Protein AF-A0A9E2YZD7-F1 (afdb_monomer)

Structure (mmCIF, N/CA/C/O backbone):
data_AF-A0A9E2YZD7-F1
#
_entry.id   AF-A0A9E2YZD7-F1
#
loop_
_atom_site.group_PDB
_atom_site.id
_atom_site.type_symbol
_atom_site.label_atom_id
_atom_site.label_alt_id
_atom_site.label_comp_id
_atom_site.label_asym_id
_atom_site.label_entity_id
_atom_site.label_seq_id
_atom_site.pdbx_PDB_ins_code
_atom_site.Cartn_x
_atom_site.Cartn_y
_atom_site.Cartn_z
_atom_site.occupancy
_atom_site.B_iso_or_equiv
_atom_site.auth_seq_id
_atom_site.auth_comp_id
_atom_site.auth_asym_id
_atom_site.auth_atom_id
_atom_site.pdbx_PDB_model_num
ATOM 1 N N . MET A 1 1 ? 4.290 5.533 -16.734 1.00 55.16 1 MET A N 1
ATOM 2 C CA . MET A 1 1 ? 3.050 5.555 -15.934 1.00 55.16 1 MET A CA 1
ATOM 3 C C . MET A 1 1 ? 3.359 4.832 -14.642 1.00 55.16 1 MET A C 1
ATOM 5 O O . MET A 1 1 ? 3.800 3.693 -14.712 1.00 55.16 1 MET A O 1
ATOM 9 N N . SER A 1 2 ? 3.274 5.520 -13.507 1.00 66.62 2 SER A N 1
ATOM 10 C CA . SER A 1 2 ? 3.480 4.897 -12.198 1.00 66.62 2 SER A CA 1
ATOM 11 C C . SER A 1 2 ? 2.150 4.306 -11.754 1.00 66.62 2 SER A C 1
ATOM 13 O O . SER A 1 2 ? 1.196 5.056 -11.561 1.00 66.62 2 SER A O 1
ATOM 15 N N . ASP A 1 3 ? 2.075 2.982 -11.643 1.0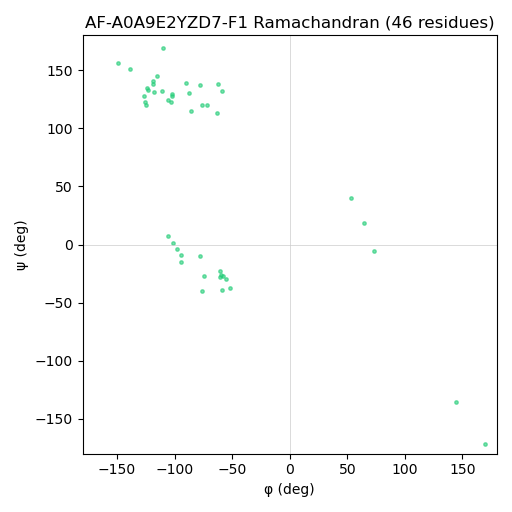0 81.62 3 ASP A N 1
ATOM 16 C CA . ASP A 1 3 ? 0.902 2.323 -11.074 1.00 81.62 3 ASP A CA 1
ATOM 17 C C . ASP A 1 3 ? 0.948 2.478 -9.553 1.00 81.62 3 ASP A C 1
ATOM 19 O O . ASP A 1 3 ? 1.904 2.039 -8.902 1.00 81.62 3 ASP A O 1
ATOM 23 N N . SER A 1 4 ? -0.082 3.113 -9.001 1.00 88.38 4 SER A N 1
ATOM 24 C CA . SER A 1 4 ? -0.249 3.314 -7.565 1.00 88.38 4 SER A CA 1
ATOM 25 C C . SER A 1 4 ? -1.590 2.745 -7.124 1.00 88.38 4 SER A C 1
ATOM 27 O O . SER A 1 4 ? -2.612 2.993 -7.763 1.00 88.38 4 SER A O 1
ATOM 29 N N . TYR A 1 5 ? -1.587 2.006 -6.021 1.00 89.88 5 TYR A N 1
ATOM 30 C CA . TYR A 1 5 ? -2.758 1.315 -5.489 1.00 89.88 5 TYR A CA 1
ATOM 31 C C . TYR A 1 5 ? -3.010 1.773 -4.059 1.00 89.88 5 TYR A C 1
ATOM 33 O O . TYR A 1 5 ? -2.083 1.808 -3.254 1.00 89.88 5 TYR A O 1
ATOM 41 N N . ILE A 1 6 ? -4.254 2.103 -3.728 1.00 90.81 6 ILE A N 1
ATOM 42 C CA . ILE A 1 6 ? -4.651 2.354 -2.340 1.00 90.81 6 ILE A CA 1
ATOM 43 C C . ILE A 1 6 ? -5.042 1.013 -1.725 1.00 90.81 6 ILE A C 1
ATOM 45 O O . ILE A 1 6 ? -5.806 0.256 -2.322 1.00 90.81 6 ILE A O 1
ATOM 49 N N . ILE A 1 7 ? -4.500 0.721 -0.547 1.00 89.94 7 ILE A N 1
ATOM 50 C CA . ILE A 1 7 ? -4.866 -0.450 0.244 1.00 89.94 7 ILE A CA 1
ATOM 51 C C . ILE A 1 7 ? -5.772 0.019 1.375 1.00 89.94 7 ILE A C 1
ATOM 53 O O . ILE A 1 7 ? -5.388 0.872 2.181 1.00 89.94 7 ILE A O 1
ATOM 57 N N . GLU A 1 8 ? -6.970 -0.550 1.435 1.00 91.38 8 GLU A N 1
ATOM 58 C CA . GLU A 1 8 ? -7.971 -0.260 2.457 1.00 91.38 8 GLU A CA 1
ATOM 59 C C . GLU A 1 8 ? -8.270 -1.521 3.263 1.00 91.38 8 GLU A C 1
ATOM 61 O O . GLU A 1 8 ? -8.531 -2.586 2.706 1.00 91.38 8 GLU A O 1
ATOM 66 N N . VAL A 1 9 ? -8.250 -1.391 4.587 1.00 88.31 9 VAL A N 1
ATOM 67 C CA . VAL A 1 9 ? -8.566 -2.467 5.527 1.00 88.31 9 VAL A CA 1
ATOM 68 C C . VAL A 1 9 ? -9.637 -1.956 6.477 1.00 88.31 9 VAL A C 1
ATOM 70 O O . VAL A 1 9 ? -9.489 -0.894 7.076 1.00 88.31 9 VAL A O 1
ATOM 73 N N . SER A 1 10 ? -10.734 -2.702 6.615 1.00 86.12 10 SER A N 1
ATOM 74 C CA . SER A 1 10 ? -11.846 -2.355 7.516 1.00 86.12 10 SER A CA 1
ATOM 75 C C . SER A 1 10 ? -12.398 -0.933 7.311 1.00 86.12 10 SER A C 1
ATOM 77 O O . SER A 1 10 ? -12.734 -0.250 8.275 1.00 86.12 10 SER A O 1
ATOM 79 N N . SER A 1 11 ? -12.518 -0.485 6.055 1.00 85.62 11 SER A N 1
ATOM 80 C CA . SER A 1 11 ? -12.953 0.879 5.680 1.00 85.62 11 SER A CA 1
ATOM 81 C C . SER A 1 11 ? -12.010 2.006 6.123 1.00 85.62 11 SER A C 1
ATOM 83 O O . SER A 1 11 ? -12.413 3.166 6.189 1.00 85.62 11 SER A O 1
ATOM 85 N N . GLN A 1 12 ? -10.754 1.685 6.437 1.00 86.75 12 GLN A N 1
ATOM 86 C CA . GLN A 1 12 ? -9.703 2.661 6.705 1.00 86.75 12 GLN A CA 1
ATOM 87 C C . GLN A 1 12 ? -8.573 2.494 5.693 1.00 86.75 12 GLN A C 1
ATOM 89 O O . GLN A 1 12 ? -8.182 1.373 5.363 1.00 86.75 12 GLN A O 1
ATOM 94 N N . ALA A 1 13 ? -8.007 3.610 5.234 1.00 88.25 13 ALA A N 1
ATOM 95 C CA . ALA A 1 13 ? -6.805 3.576 4.415 1.00 88.25 13 ALA A CA 1
ATOM 96 C C . ALA A 1 13 ? -5.648 2.989 5.239 1.00 88.25 13 ALA A C 1
ATOM 9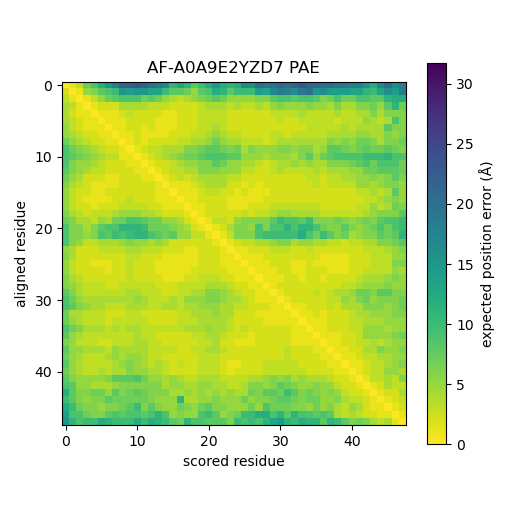8 O O . ALA A 1 13 ? -5.185 3.591 6.214 1.00 88.25 13 ALA A O 1
ATOM 99 N N . ALA A 1 14 ? -5.186 1.804 4.846 1.00 91.12 14 ALA A N 1
ATOM 100 C CA . ALA A 1 14 ? -4.010 1.174 5.426 1.00 91.12 14 ALA A CA 1
ATOM 101 C C . ALA A 1 14 ? -2.738 1.841 4.895 1.00 91.12 14 ALA A C 1
ATOM 103 O O . ALA A 1 14 ? -1.797 2.098 5.650 1.00 91.12 14 ALA A O 1
ATOM 104 N N . GLY A 1 15 ? -2.730 2.170 3.602 1.00 93.81 15 GLY A N 1
ATOM 105 C CA . GLY A 1 15 ? -1.593 2.793 2.943 1.00 93.81 15 GLY A CA 1
ATOM 106 C C . GLY A 1 15 ? -1.719 2.854 1.426 1.00 93.81 15 GLY A C 1
ATOM 107 O O . GLY A 1 15 ? -2.759 2.533 0.851 1.00 93.81 15 GLY A O 1
ATOM 108 N N . ILE A 1 16 ? -0.630 3.257 0.780 1.00 94.06 16 ILE A N 1
ATOM 109 C CA . ILE A 1 16 ? -0.479 3.276 -0.675 1.00 94.06 16 ILE A CA 1
ATOM 110 C C . ILE A 1 16 ? 0.667 2.355 -1.087 1.00 94.06 16 ILE A C 1
ATOM 112 O O . ILE A 1 16 ? 1.728 2.333 -0.467 1.00 94.06 16 ILE A O 1
ATOM 116 N N . VAL A 1 17 ? 0.460 1.600 -2.156 1.00 93.31 17 VAL A N 1
ATOM 117 C CA . VAL A 1 17 ? 1.482 0.788 -2.805 1.00 93.31 17 VAL A CA 1
ATOM 118 C C . VAL A 1 17 ? 1.888 1.470 -4.098 1.00 93.31 17 VAL A C 1
ATOM 120 O O . VAL A 1 17 ? 1.046 1.716 -4.958 1.00 93.31 17 VAL A O 1
ATOM 123 N N . VAL A 1 18 ? 3.179 1.742 -4.255 1.00 91.50 18 VAL A N 1
ATOM 124 C CA . VAL A 1 18 ? 3.742 2.352 -5.463 1.00 91.50 18 VAL A CA 1
ATOM 125 C C . VAL A 1 18 ? 4.604 1.328 -6.187 1.00 91.50 18 VAL A C 1
ATOM 127 O O . VAL A 1 18 ? 5.443 0.663 -5.570 1.00 91.50 18 VAL A O 1
ATOM 130 N N . ARG A 1 19 ? 4.407 1.198 -7.501 1.00 87.69 19 ARG A N 1
ATOM 131 C CA . ARG A 1 19 ? 5.280 0.392 -8.356 1.00 87.69 19 ARG A CA 1
ATOM 132 C C . ARG A 1 19 ? 6.634 1.085 -8.537 1.00 87.69 19 ARG A C 1
ATOM 134 O O . ARG A 1 19 ? 6.704 2.189 -9.069 1.00 87.69 19 ARG A O 1
ATOM 141 N N . ASP A 1 20 ? 7.695 0.409 -8.119 1.00 82.19 20 ASP A N 1
ATOM 142 C CA . ASP A 1 20 ? 9.097 0.796 -8.278 1.00 82.19 20 ASP A CA 1
ATOM 143 C C . ASP A 1 20 ? 9.804 -0.130 -9.290 1.00 82.19 20 ASP A C 1
ATOM 145 O O . ASP A 1 20 ? 9.274 -1.178 -9.670 1.00 82.19 20 ASP A O 1
ATO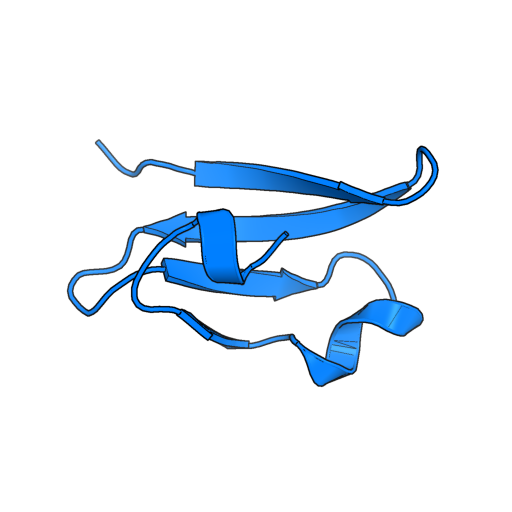M 149 N N . ALA A 1 21 ? 11.020 0.221 -9.722 1.00 81.31 21 ALA A N 1
ATOM 150 C CA . ALA A 1 21 ? 11.840 -0.623 -10.596 1.00 81.31 21 ALA A CA 1
ATOM 151 C C . ALA A 1 21 ? 12.083 -2.030 -10.017 1.00 81.31 21 ALA A C 1
ATOM 153 O O . ALA A 1 21 ? 12.217 -2.992 -10.773 1.00 81.31 21 ALA A O 1
ATOM 154 N N . SER A 1 22 ? 12.104 -2.157 -8.686 1.00 80.62 22 SER A N 1
ATOM 155 C CA . SER A 1 22 ? 12.395 -3.420 -7.994 1.00 80.62 22 SER A CA 1
ATOM 156 C C . SER A 1 22 ? 11.151 -4.196 -7.534 1.00 80.62 22 SER A C 1
ATOM 158 O O . SER A 1 22 ? 11.291 -5.289 -6.983 1.00 80.62 22 SER A O 1
ATOM 160 N N . GLY A 1 23 ? 9.937 -3.659 -7.719 1.00 88.50 23 GLY A N 1
ATOM 161 C CA . GLY A 1 23 ? 8.698 -4.285 -7.243 1.00 88.50 23 GLY A CA 1
ATOM 162 C C . GLY A 1 23 ? 7.654 -3.274 -6.779 1.00 88.50 23 GLY A C 1
ATOM 163 O O . GLY A 1 23 ? 7.407 -2.277 -7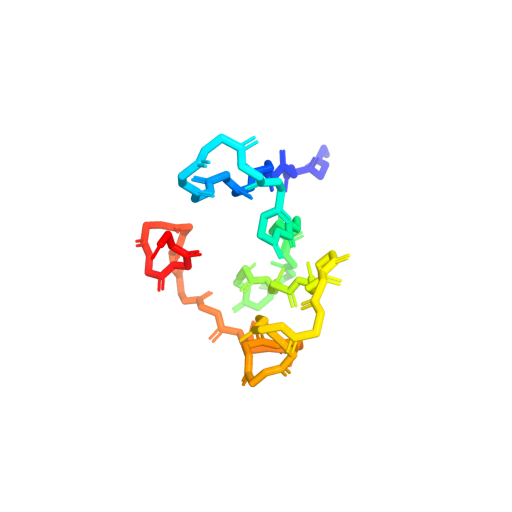.445 1.00 88.50 23 GLY A O 1
ATOM 164 N N . TYR A 1 24 ? 7.022 -3.539 -5.640 1.00 90.38 24 TYR A N 1
ATOM 165 C CA . TYR A 1 24 ? 5.951 -2.718 -5.081 1.00 90.38 24 TYR A CA 1
ATOM 166 C C . TYR A 1 24 ? 6.299 -2.310 -3.656 1.00 90.38 24 TYR A C 1
ATOM 168 O O . TYR A 1 24 ? 6.488 -3.173 -2.802 1.00 90.38 24 TYR A O 1
ATOM 176 N N . ARG A 1 25 ? 6.400 -1.009 -3.386 1.00 92.50 25 ARG A N 1
ATOM 177 C CA . ARG A 1 25 ? 6.698 -0.498 -2.044 1.00 92.50 25 ARG A CA 1
ATOM 178 C C . ARG A 1 25 ? 5.429 0.013 -1.379 1.00 92.50 25 ARG A C 1
ATOM 180 O O . ARG A 1 25 ? 4.707 0.804 -1.979 1.00 92.50 25 ARG A O 1
ATOM 187 N N . PHE A 1 26 ? 5.189 -0.430 -0.151 1.00 93.69 26 PHE A N 1
ATOM 188 C CA . PHE A 1 26 ? 4.074 0.027 0.674 1.00 93.69 26 PHE A CA 1
ATOM 189 C C . PHE A 1 26 ? 4.475 1.237 1.525 1.00 93.69 26 PHE A C 1
ATOM 191 O O . PHE A 1 26 ? 5.568 1.259 2.089 1.00 93.69 26 PHE A O 1
ATOM 198 N N . PHE A 1 27 ? 3.578 2.212 1.643 1.00 93.56 27 PHE A N 1
ATOM 199 C CA . PHE A 1 27 ? 3.691 3.366 2.531 1.00 93.56 27 PHE A CA 1
ATOM 200 C C . PHE A 1 27 ? 2.442 3.439 3.400 1.00 93.56 27 PHE A C 1
ATOM 202 O O . PHE A 1 27 ? 1.326 3.499 2.882 1.00 93.56 27 PHE A O 1
ATOM 209 N N . ALA A 1 28 ? 2.624 3.413 4.713 1.00 94.62 28 ALA A N 1
ATOM 210 C CA . ALA A 1 28 ? 1.536 3.332 5.668 1.00 94.62 28 ALA A CA 1
ATOM 211 C C . ALA A 1 28 ? 0.841 4.688 5.849 1.00 94.62 28 ALA A C 1
ATOM 213 O O . ALA A 1 28 ? 1.486 5.722 6.001 1.00 94.62 28 ALA A O 1
ATOM 214 N N . ALA A 1 29 ? -0.490 4.672 5.902 1.00 93.25 29 ALA A N 1
ATOM 215 C CA . ALA A 1 29 ? -1.301 5.861 6.167 1.00 93.25 29 ALA A CA 1
ATOM 216 C C . ALA A 1 29 ? -1.666 6.019 7.654 1.00 93.25 29 ALA A C 1
ATOM 218 O O . ALA A 1 29 ? -2.100 7.091 8.073 1.00 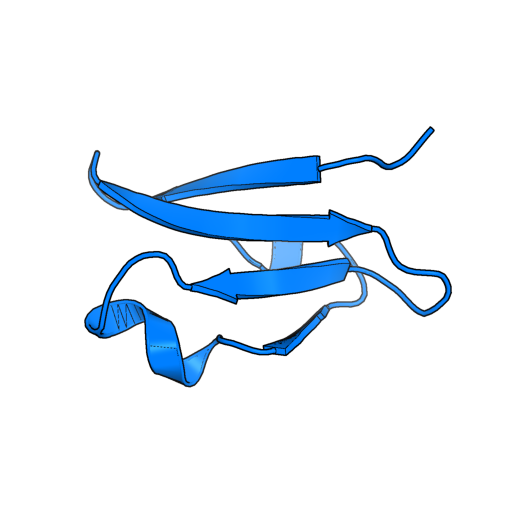93.25 29 ALA A O 1
ATOM 219 N N . SER A 1 30 ? -1.503 4.971 8.469 1.00 89.75 30 SER A N 1
ATOM 220 C CA . SER A 1 30 ? -1.786 5.030 9.906 1.00 89.75 30 SER A CA 1
ATOM 221 C C . SER A 1 30 ? -0.897 4.101 10.737 1.00 89.75 30 SER A C 1
ATOM 223 O O . SER A 1 30 ? -0.365 3.100 10.250 1.00 89.75 30 SER A O 1
ATOM 225 N N . GLN A 1 31 ? -0.747 4.447 12.020 1.00 91.19 31 GLN A N 1
ATOM 226 C CA . GLN A 1 31 ? 0.164 3.805 12.975 1.00 91.19 31 GLN A CA 1
ATOM 227 C C . GLN A 1 31 ? 0.048 2.268 13.069 1.00 91.19 31 GLN A C 1
ATOM 229 O O . GLN A 1 31 ? 1.092 1.620 13.167 1.00 91.19 31 GLN A O 1
ATOM 234 N N . PRO A 1 32 ? -1.151 1.647 12.979 1.00 89.81 32 PRO A N 1
ATOM 235 C CA . PRO A 1 32 ? -1.277 0.186 12.970 1.00 89.81 32 PRO A CA 1
ATOM 236 C C . PRO A 1 32 ? -0.504 -0.500 11.833 1.00 89.81 32 PRO A C 1
ATOM 238 O O . PRO A 1 32 ? -0.071 -1.643 11.986 1.00 89.81 32 PRO A O 1
ATOM 241 N N . PHE A 1 33 ? -0.285 0.198 10.715 1.00 90.50 33 PHE A N 1
ATOM 242 C CA . PHE A 1 33 ? 0.358 -0.343 9.516 1.00 90.50 33 PHE A CA 1
ATOM 243 C C . PHE A 1 33 ? 1.828 0.061 9.374 1.00 90.50 33 PHE A C 1
ATOM 245 O O . PHE A 1 33 ? 2.484 -0.372 8.431 1.00 90.50 33 PHE A O 1
ATOM 252 N N . TYR A 1 34 ? 2.398 0.817 10.322 1.00 92.31 34 TYR A N 1
ATOM 253 C CA . TYR A 1 34 ? 3.797 1.270 10.249 1.00 92.31 34 TYR A CA 1
ATOM 254 C C . TYR A 1 34 ? 4.808 0.117 10.213 1.00 92.31 34 TYR A C 1
ATOM 256 O O . TYR A 1 34 ? 5.897 0.266 9.673 1.00 92.31 34 TYR A O 1
ATOM 264 N N . ARG A 1 35 ? 4.443 -1.075 10.706 1.00 90.25 35 ARG A N 1
ATOM 265 C CA . ARG A 1 35 ? 5.268 -2.289 10.552 1.00 90.25 35 ARG A CA 1
ATOM 266 C C . ARG A 1 35 ? 5.494 -2.674 9.081 1.00 90.25 35 ARG A C 1
ATOM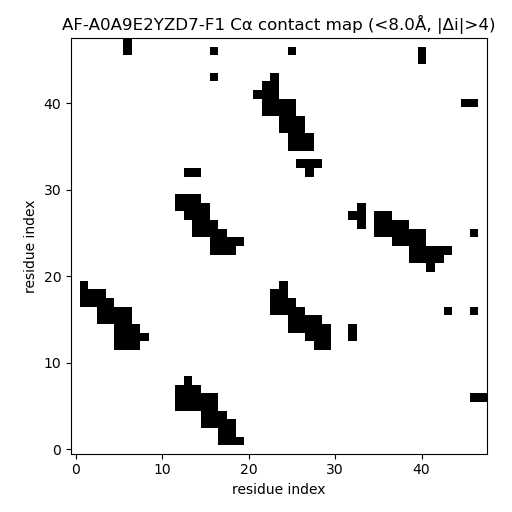 268 O O . ARG A 1 35 ? 6.474 -3.349 8.770 1.00 90.25 35 ARG A O 1
ATOM 275 N N . LEU A 1 36 ? 4.565 -2.318 8.200 1.00 89.75 36 LEU A N 1
ATOM 276 C CA . LEU A 1 36 ? 4.628 -2.611 6.770 1.00 89.75 36 LEU A CA 1
ATOM 277 C C . LEU A 1 36 ? 5.238 -1.458 5.966 1.00 89.75 36 LEU A C 1
ATOM 279 O O . LEU A 1 36 ? 5.526 -1.648 4.786 1.00 89.75 36 LEU A O 1
ATOM 283 N N . ASP A 1 37 ? 5.456 -0.298 6.589 1.00 92.12 37 ASP A N 1
ATOM 284 C CA . ASP A 1 37 ? 5.992 0.884 5.921 1.00 92.12 37 ASP A CA 1
ATOM 285 C C . ASP A 1 37 ? 7.370 0.607 5.304 1.00 92.12 37 ASP A C 1
ATOM 287 O O . ASP A 1 37 ? 8.246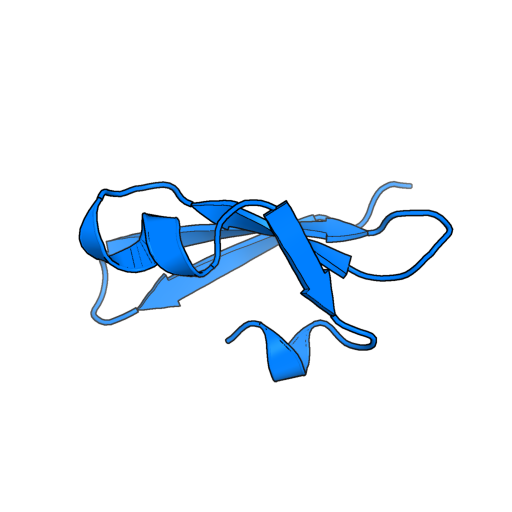 -0.018 5.908 1.00 92.12 37 ASP A O 1
ATOM 291 N N . GLY A 1 38 ? 7.535 0.998 4.042 1.00 90.25 38 GLY A N 1
ATOM 292 C CA . GLY A 1 38 ? 8.751 0.796 3.266 1.00 90.25 38 GLY A CA 1
ATOM 293 C C . GLY A 1 38 ? 9.006 -0.646 2.812 1.00 90.25 38 GLY A C 1
ATOM 294 O O . GLY A 1 38 ? 9.950 -0.857 2.034 1.00 90.25 38 GLY A O 1
ATOM 295 N N . ARG A 1 39 ? 8.191 -1.635 3.228 1.00 91.62 39 ARG A N 1
ATOM 296 C CA . ARG A 1 39 ? 8.352 -3.031 2.785 1.00 91.62 39 ARG A CA 1
ATOM 297 C C . ARG A 1 39 ? 8.158 -3.133 1.281 1.00 91.62 39 ARG A C 1
ATOM 299 O O . ARG A 1 39 ? 7.260 -2.526 0.696 1.00 91.62 39 ARG A O 1
ATOM 306 N N . LEU A 1 40 ? 9.031 -3.934 0.678 1.00 90.38 40 LEU A N 1
ATOM 307 C CA . LEU A 1 40 ? 9.032 -4.211 -0.746 1.00 90.38 40 LEU A CA 1
ATOM 308 C C . LEU A 1 40 ? 8.411 -5.583 -0.993 1.00 90.38 40 LEU A C 1
ATOM 310 O O . LEU A 1 40 ? 8.827 -6.587 -0.412 1.00 90.38 40 LEU A O 1
ATOM 314 N N . PHE A 1 41 ? 7.429 -5.611 -1.875 1.00 88.00 41 PHE A N 1
ATOM 315 C CA . PHE A 1 41 ? 6.686 -6.790 -2.272 1.00 88.00 41 PHE A CA 1
ATOM 316 C C . PHE A 1 41 ? 6.949 -7.081 -3.745 1.00 88.00 41 PHE A C 1
ATOM 318 O O . PHE A 1 41 ? 7.107 -6.171 -4.561 1.00 88.00 41 PHE A O 1
ATOM 325 N N . ARG A 1 42 ?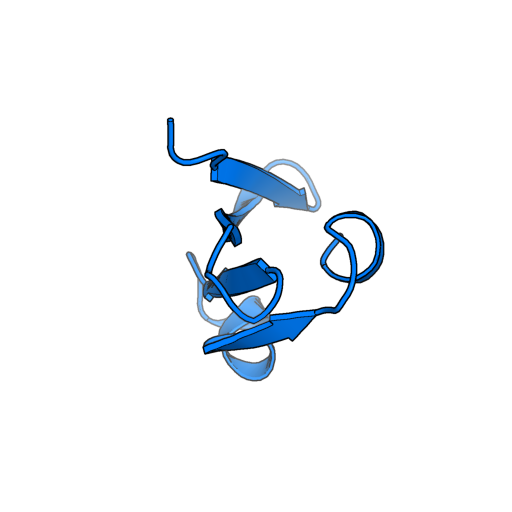 6.993 -8.365 -4.112 1.00 85.31 42 ARG A N 1
ATOM 326 C CA . ARG A 1 42 ? 7.171 -8.761 -5.520 1.00 85.31 42 ARG A CA 1
ATOM 327 C C . ARG A 1 42 ? 5.898 -8.542 -6.337 1.00 85.31 42 ARG A C 1
ATOM 329 O O . ARG A 1 42 ? 5.978 -8.346 -7.546 1.00 85.31 42 ARG A O 1
ATOM 336 N N . ARG A 1 43 ? 4.731 -8.580 -5.688 1.00 81.88 43 ARG A N 1
ATOM 337 C CA . ARG A 1 43 ? 3.412 -8.386 -6.299 1.00 81.88 43 ARG A CA 1
ATOM 338 C C . ARG A 1 43 ? 2.538 -7.528 -5.386 1.00 81.88 43 ARG A C 1
ATOM 340 O O . ARG A 1 43 ? 2.669 -7.611 -4.172 1.00 81.88 43 ARG A O 1
ATOM 347 N N . VAL A 1 44 ? 1.604 -6.776 -5.969 1.00 75.69 44 VAL A N 1
ATOM 348 C CA . VAL A 1 44 ? 0.631 -5.951 -5.220 1.00 75.69 44 VAL A CA 1
ATOM 349 C C . VAL A 1 44 ? -0.213 -6.793 -4.262 1.00 75.69 44 VAL A C 1
ATOM 351 O O . VAL A 1 44 ? -0.450 -6.372 -3.140 1.00 75.69 44 VAL A O 1
ATOM 354 N N . VAL A 1 45 ? -0.611 -8.002 -4.676 1.00 79.31 45 VAL A N 1
ATOM 355 C CA . VAL A 1 45 ? -1.430 -8.921 -3.859 1.00 79.31 45 VAL A CA 1
ATOM 356 C C . VAL A 1 45 ? -0.766 -9.308 -2.532 1.00 79.31 45 VAL A C 1
ATOM 358 O O . VAL A 1 45 ? -1.454 -9.616 -1.570 1.00 79.31 45 VAL A O 1
ATOM 361 N N . ASP A 1 46 ? 0.568 -9.266 -2.458 1.00 79.19 46 ASP A N 1
ATOM 362 C CA . ASP A 1 46 ? 1.301 -9.589 -1.229 1.00 79.19 46 ASP A CA 1
ATOM 363 C C . ASP A 1 46 ? 1.266 -8.428 -0.207 1.00 79.19 46 ASP A C 1
ATOM 365 O O . ASP A 1 46 ? 1.706 -8.603 0.928 1.00 79.19 46 ASP A O 1
ATOM 369 N N . ALA A 1 47 ? 0.776 -7.250 -0.616 1.00 70.38 47 ALA A N 1
ATOM 370 C CA . ALA A 1 47 ? 0.692 -6.025 0.180 1.00 70.38 47 ALA A CA 1
ATOM 371 C C . ALA A 1 47 ? -0.740 -5.681 0.648 1.00 70.38 47 ALA A C 1
ATOM 373 O O . ALA A 1 47 ? -0.945 -4.581 1.166 1.00 70.38 47 ALA A O 1
ATOM 374 N N . GLN A 1 48 ? -1.711 -6.576 0.421 1.00 64.94 48 GLN A N 1
ATOM 375 C CA . GLN A 1 48 ? -3.114 -6.424 0.834 1.00 64.94 48 GLN A CA 1
ATOM 376 C C . GLN A 1 48 ? -3.355 -6.885 2.275 1.00 64.94 48 GLN A C 1
ATOM 378 O O . GL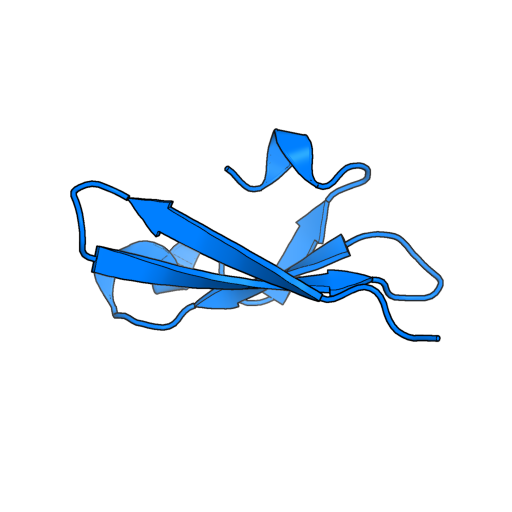N A 1 48 ? -2.619 -7.782 2.747 1.00 64.94 48 GLN A O 1
#

Secondary structure (DSSP, 8-state):
---EEEEEETTEEEEEEEEETTEEEEEESSGGGGGGTT-EESSGGGG-

Radius of gyration: 9.96 Å; Cα contacts (8 Å, |Δi|>4): 89; chains: 1; bounding box: 25×15×29 Å

Mean predicted aligned error: 4.29 Å

pLDDT: mean 86.53, std 8.17, range [55.16, 94.62]

Foldseek 3Di:
DKDKDFDDDPNHTQFMWIQDPQAIFTDGPDDVNVVRHRDGDNYPVVVD

Sequence (48 aa):
MSDSYIIEVSSQAAGIVVRDASGYRFFAASQPFYRLDGRLFRRVVDAQ

Solvent-accessible surface area (backbone atoms only — not comparable to full-atom values): 2888 Å² total; per-residue (Å²): 135,80,58,69,45,80,36,70,52,97,92,37,66,40,23,40,36,38,56,51,99,89,29,28,35,30,41,47,66,41,78,93,34,49,88,49,40,70,42,75,27,88,44,71,79,78,71,108